Protein AF-A0A7S1GE02-F1 (afdb_monomer_lite)

Structure (mmCIF, N/CA/C/O backbone):
data_AF-A0A7S1GE02-F1
#
_entry.id   AF-A0A7S1GE02-F1
#
loop_
_atom_site.group_PDB
_atom_site.id
_atom_site.type_symbol
_atom_site.label_atom_id
_atom_site.label_alt_id
_atom_site.label_comp_id
_atom_site.label_asym_id
_atom_site.label_entity_id
_atom_site.label_seq_id
_atom_site.pdbx_PDB_ins_code
_atom_site.Cartn_x
_atom_site.Cartn_y
_atom_site.Cartn_z
_atom_site.occupancy
_atom_site.B_iso_or_equiv
_atom_site.auth_seq_id
_atom_site.auth_comp_id
_atom_site.auth_asym_id
_atom_site.auth_atom_id
_atom_site.pdbx_PDB_model_num
ATOM 1 N N . MET A 1 1 ? -0.853 -8.102 45.416 1.00 40.00 1 MET A N 1
ATOM 2 C CA . MET A 1 1 ? -0.413 -8.550 44.079 1.00 40.00 1 MET A CA 1
ATOM 3 C C . MET A 1 1 ? -1.632 -8.590 43.179 1.00 40.00 1 MET A C 1
ATOM 5 O O . MET A 1 1 ? -2.367 -9.563 43.205 1.00 40.00 1 MET A O 1
ATOM 9 N N . ALA A 1 2 ? -1.880 -7.500 42.463 1.00 35.31 2 ALA A N 1
ATOM 10 C CA . ALA A 1 2 ? -2.831 -7.447 41.363 1.00 35.31 2 ALA A CA 1
ATOM 11 C C . ALA A 1 2 ? -2.066 -6.776 40.223 1.00 35.31 2 ALA A C 1
ATOM 13 O O . ALA A 1 2 ? -1.824 -5.573 40.265 1.00 35.31 2 ALA A O 1
ATOM 14 N N . SER A 1 3 ? -1.539 -7.581 39.302 1.00 39.47 3 SER A N 1
ATOM 15 C CA . SER A 1 3 ? -1.041 -7.073 38.031 1.00 39.47 3 SER A CA 1
ATOM 16 C C . SER A 1 3 ? -2.253 -6.972 37.116 1.00 39.47 3 SER A C 1
ATOM 18 O O . SER A 1 3 ? -2.688 -7.982 36.559 1.00 39.47 3 SER A O 1
ATOM 20 N N . ASP A 1 4 ? -2.818 -5.772 37.015 1.00 39.16 4 ASP A N 1
ATOM 21 C CA . ASP A 1 4 ? -3.703 -5.424 35.911 1.00 39.16 4 ASP A CA 1
ATOM 22 C C . ASP A 1 4 ? -2.889 -5.574 34.626 1.00 39.16 4 ASP A C 1
ATOM 24 O O . ASP A 1 4 ? -1.985 -4.791 34.328 1.00 39.16 4 ASP A O 1
ATOM 28 N N . GLY A 1 5 ? -3.155 -6.662 33.906 1.00 40.16 5 GLY A N 1
ATOM 29 C CA . GLY A 1 5 ? -2.665 -6.847 32.557 1.00 40.16 5 GLY A CA 1
ATOM 30 C C . GLY A 1 5 ? -3.332 -5.795 31.691 1.00 40.16 5 GLY A C 1
ATOM 31 O O . GLY A 1 5 ? -4.506 -5.928 31.353 1.00 40.16 5 GLY A O 1
ATOM 32 N N . ALA A 1 6 ? -2.584 -4.751 31.344 1.00 40.59 6 ALA A N 1
ATOM 33 C CA . ALA A 1 6 ? -2.943 -3.857 30.264 1.00 40.59 6 ALA A CA 1
ATOM 34 C C . ALA A 1 6 ? -3.176 -4.716 29.011 1.00 40.59 6 ALA A C 1
ATOM 36 O O . ALA A 1 6 ? -2.229 -5.157 28.360 1.00 40.59 6 ALA A O 1
ATOM 37 N N . SER A 1 7 ? -4.444 -4.999 28.697 1.00 46.59 7 SER A N 1
ATOM 38 C CA . SER A 1 7 ? -4.842 -5.378 27.345 1.00 46.59 7 SER A CA 1
ATOM 39 C C . SER A 1 7 ? -4.448 -4.204 26.467 1.00 46.59 7 SER A C 1
ATOM 41 O O . SER A 1 7 ? -5.155 -3.200 26.415 1.00 46.59 7 SER A O 1
ATOM 43 N N . GLY A 1 8 ? -3.263 -4.294 25.862 1.00 47.56 8 GLY A N 1
ATOM 44 C CA . GLY A 1 8 ? -2.814 -3.331 24.873 1.00 47.56 8 GLY A CA 1
ATOM 45 C C . GLY A 1 8 ? -3.906 -3.224 23.821 1.00 47.56 8 GLY A C 1
ATOM 46 O O . GLY A 1 8 ? -4.289 -4.235 23.230 1.00 47.56 8 GLY A O 1
ATOM 47 N N . ALA A 1 9 ? -4.466 -2.029 23.657 1.00 57.81 9 ALA A N 1
ATOM 48 C CA . ALA A 1 9 ? -5.491 -1.780 22.660 1.00 57.81 9 ALA A CA 1
ATOM 49 C C . ALA A 1 9 ? -4.929 -2.189 21.291 1.00 57.81 9 ALA A C 1
ATOM 51 O O . ALA A 1 9 ? -3.995 -1.570 20.782 1.00 57.81 9 ALA A O 1
ATOM 52 N N . SER A 1 10 ? -5.439 -3.287 20.734 1.00 69.12 10 SER A N 1
ATOM 53 C CA . SER A 1 10 ? -5.042 -3.731 19.404 1.00 69.12 10 SER A CA 1
ATOM 54 C C . SER A 1 10 ? -5.629 -2.766 18.378 1.00 69.12 10 SER A C 1
ATOM 56 O O . SER A 1 10 ? -6.790 -2.374 18.500 1.00 69.12 10 SER A O 1
ATOM 58 N N . LEU A 1 11 ? -4.831 -2.379 17.380 1.00 87.56 11 LEU A N 1
ATOM 59 C CA . LEU A 1 11 ? -5.226 -1.428 16.336 1.00 87.5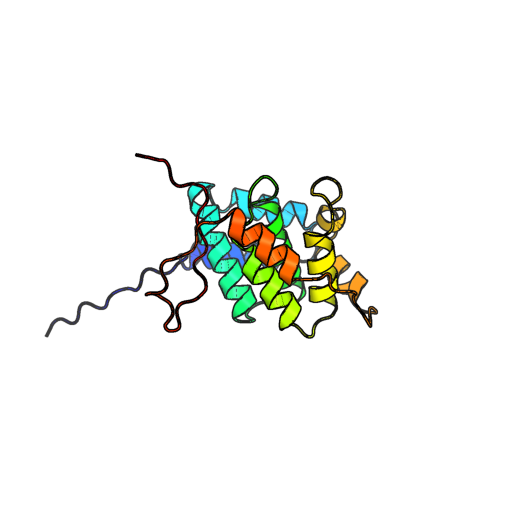6 11 LEU A CA 1
ATOM 60 C C . LEU A 1 11 ? -6.550 -1.836 15.666 1.00 87.56 11 LEU A C 1
ATOM 62 O O . LEU A 1 11 ? -7.427 -0.999 15.449 1.00 87.56 11 LEU A O 1
ATOM 66 N N . LEU A 1 12 ? -6.701 -3.137 15.409 1.00 91.31 12 LEU A N 1
ATOM 67 C CA . LEU A 1 12 ? -7.923 -3.781 14.943 1.00 91.31 12 LEU A CA 1
ATOM 68 C C . LEU A 1 12 ? -8.264 -4.955 15.864 1.00 91.31 12 LEU A C 1
ATOM 70 O O . LEU A 1 12 ? -7.377 -5.670 16.330 1.00 91.31 12 LEU A O 1
ATOM 74 N N . SER A 1 13 ? -9.551 -5.215 16.079 1.00 94.31 13 SER A N 1
ATOM 75 C CA . SER A 1 13 ? -9.992 -6.480 16.667 1.00 94.31 13 SER A CA 1
ATOM 76 C C . SER A 1 13 ? -9.610 -7.663 15.769 1.00 94.31 13 SER A C 1
ATOM 78 O O . SER A 1 13 ? -9.421 -7.525 14.559 1.00 94.31 13 SER A O 1
ATOM 80 N N . ALA A 1 14 ? -9.568 -8.872 16.335 1.00 94.00 14 ALA A N 1
ATOM 81 C CA . ALA A 1 14 ? -9.293 -10.082 15.556 1.00 94.00 14 ALA A CA 1
ATOM 82 C C . ALA A 1 14 ? -10.297 -10.287 14.403 1.00 94.00 14 ALA A C 1
ATOM 84 O O . ALA A 1 14 ? -9.932 -10.792 13.343 1.00 94.00 14 ALA A O 1
ATOM 85 N N . SER A 1 15 ? -11.560 -9.885 14.585 1.00 96.00 15 SER A N 1
ATOM 86 C CA . SER A 1 15 ? -12.574 -9.951 13.526 1.00 96.00 15 SER A CA 1
ATOM 87 C C . SER A 1 15 ? -12.270 -8.965 12.397 1.00 96.00 15 SER A C 1
ATOM 89 O O . SER A 1 15 ? -12.264 -9.357 11.233 1.00 96.00 15 SER A O 1
ATOM 91 N N . GLU A 1 16 ? -11.979 -7.706 12.730 1.00 96.25 16 GLU A N 1
ATOM 92 C CA . GLU A 1 16 ? -11.617 -6.669 11.753 1.00 96.25 16 GLU A CA 1
ATOM 93 C C . GLU A 1 16 ? -10.349 -7.046 10.975 1.00 96.25 16 GLU A C 1
ATOM 95 O O . GLU A 1 16 ? -10.317 -6.935 9.750 1.00 96.25 16 GLU A O 1
ATOM 100 N N . LEU A 1 17 ? -9.328 -7.573 11.657 1.00 96.12 17 LEU A N 1
ATOM 101 C CA . LEU A 1 17 ? -8.103 -8.040 11.009 1.00 96.12 17 LEU A CA 1
ATOM 102 C C . LEU A 1 17 ? -8.377 -9.194 10.034 1.00 96.12 17 LEU A C 1
ATOM 104 O O . LEU A 1 17 ? -7.890 -9.178 8.906 1.00 96.12 17 LEU A O 1
ATOM 108 N N . ASN A 1 18 ? -9.192 -10.177 10.424 1.00 96.62 18 ASN A N 1
ATOM 109 C CA . ASN A 1 18 ? -9.568 -11.275 9.529 1.00 96.62 18 ASN A CA 1
ATOM 110 C C . ASN A 1 18 ? -10.340 -10.781 8.299 1.00 96.62 18 ASN A C 1
ATOM 112 O O . ASN A 1 18 ? -10.131 -11.284 7.190 1.00 96.62 18 ASN A O 1
ATOM 116 N N . GLN A 1 19 ? -11.211 -9.784 8.469 1.00 97.31 19 GLN A N 1
ATOM 117 C CA . GLN A 1 19 ? -11.908 -9.154 7.350 1.00 97.31 19 GLN A CA 1
ATOM 118 C C . GLN A 1 19 ? -10.921 -8.434 6.425 1.00 97.31 19 GLN A C 1
ATOM 120 O O . GLN A 1 19 ? -10.971 -8.650 5.215 1.00 97.31 19 GLN A O 1
ATOM 125 N N . LEU A 1 20 ? -9.972 -7.670 6.976 1.00 97.62 20 LEU A N 1
ATOM 126 C CA . LEU A 1 20 ? -8.922 -7.009 6.200 1.00 97.62 20 LEU A CA 1
ATOM 127 C C . LEU A 1 20 ? -8.099 -8.010 5.379 1.00 97.62 20 LEU A C 1
ATOM 129 O O . LEU A 1 20 ? -7.950 -7.850 4.168 1.00 97.62 20 LEU A O 1
ATOM 133 N N . LEU A 1 21 ? -7.614 -9.077 6.015 1.00 97.00 21 LEU A N 1
ATOM 134 C CA . LEU A 1 21 ? -6.838 -10.121 5.342 1.00 97.00 21 LEU A CA 1
ATOM 135 C C . LEU A 1 21 ? -7.653 -10.822 4.251 1.00 97.00 21 LEU A C 1
ATOM 137 O O . LEU A 1 21 ? -7.115 -11.139 3.191 1.00 97.00 21 LEU A O 1
ATOM 141 N N . THR A 1 22 ? -8.954 -11.026 4.478 1.00 97.25 22 THR A N 1
ATOM 142 C CA . THR A 1 22 ? -9.861 -11.586 3.468 1.00 97.25 22 THR A CA 1
ATOM 143 C C . THR A 1 22 ? -9.957 -10.675 2.250 1.00 97.25 22 THR A C 1
ATOM 145 O O . THR A 1 22 ? -9.879 -11.172 1.132 1.00 97.25 22 THR A O 1
ATOM 148 N N . ILE A 1 23 ? -10.076 -9.359 2.450 1.00 97.38 23 ILE A N 1
ATOM 149 C CA . ILE A 1 23 ? -10.135 -8.367 1.365 1.00 97.38 23 ILE A CA 1
ATOM 150 C C . ILE A 1 23 ? -8.839 -8.387 0.550 1.00 97.38 23 ILE A C 1
ATOM 152 O O . ILE A 1 23 ? -8.893 -8.501 -0.673 1.00 97.38 23 ILE A O 1
ATOM 156 N N . LEU A 1 24 ? -7.683 -8.341 1.221 1.00 96.62 24 LEU A N 1
ATOM 157 C CA . LEU A 1 24 ? -6.373 -8.298 0.562 1.00 96.62 24 LEU A CA 1
ATOM 158 C C . LEU A 1 24 ? -6.019 -9.605 -0.157 1.00 96.62 24 LEU A C 1
ATOM 160 O O . LEU A 1 24 ? -5.323 -9.579 -1.168 1.00 96.62 24 LEU A O 1
ATOM 164 N N . LYS A 1 25 ? -6.482 -10.759 0.345 1.00 94.31 25 LYS A N 1
ATOM 165 C CA . LYS A 1 25 ? -6.206 -12.078 -0.251 1.00 94.31 25 LYS A CA 1
ATOM 166 C C . LYS A 1 25 ? -6.836 -12.254 -1.634 1.00 94.31 25 LYS A C 1
ATOM 168 O O . LYS A 1 25 ? -6.410 -13.142 -2.371 1.00 94.31 25 LYS A O 1
ATOM 173 N N . VAL A 1 26 ? -7.834 -11.446 -1.991 1.00 86.94 26 VAL A N 1
ATOM 174 C CA . VAL A 1 26 ? -8.515 -11.597 -3.275 1.00 86.94 26 VAL A CA 1
ATOM 175 C C . VAL A 1 26 ? -7.660 -11.039 -4.409 1.00 86.94 26 VAL A C 1
ATOM 177 O O . VAL A 1 26 ? -7.536 -9.829 -4.573 1.00 86.94 26 VAL A O 1
ATOM 180 N N . SER A 1 27 ? -7.070 -11.939 -5.193 1.00 86.19 27 SER A N 1
ATOM 181 C CA . SER A 1 27 ? -6.117 -11.612 -6.259 1.00 86.19 27 SER A CA 1
ATOM 182 C C . SER A 1 27 ? -6.699 -11.682 -7.673 1.00 86.19 27 SER A C 1
ATOM 184 O O . SER A 1 27 ? -6.046 -11.231 -8.614 1.00 86.19 27 SER A O 1
ATOM 186 N N . ASP A 1 28 ? -7.904 -12.231 -7.824 1.00 90.94 28 ASP A N 1
ATOM 187 C CA . ASP A 1 28 ? -8.606 -12.509 -9.083 1.00 90.94 28 ASP A CA 1
ATOM 188 C C . ASP A 1 28 ? -9.712 -11.495 -9.412 1.00 90.94 28 ASP A C 1
ATOM 190 O O . ASP A 1 28 ? -10.341 -11.580 -10.465 1.00 90.94 28 ASP A O 1
ATOM 194 N N . ARG A 1 29 ? -9.926 -10.500 -8.546 1.00 94.12 29 ARG A N 1
ATOM 195 C CA . ARG A 1 29 ? -10.855 -9.392 -8.793 1.00 94.12 29 ARG A CA 1
ATOM 196 C C . ARG A 1 29 ? -10.119 -8.095 -9.126 1.00 94.12 29 ARG A C 1
ATOM 198 O O . ARG A 1 29 ? -8.966 -7.939 -8.712 1.00 94.12 29 ARG A O 1
ATOM 205 N N . PRO A 1 30 ? -10.767 -7.164 -9.849 1.00 96.81 30 PRO A N 1
ATOM 206 C CA . PRO A 1 30 ? -10.219 -5.838 -10.101 1.00 96.81 30 PRO A CA 1
ATOM 207 C C . PRO A 1 30 ? -9.834 -5.120 -8.804 1.00 96.81 30 PRO A C 1
ATOM 209 O O . PRO A 1 30 ? -10.559 -5.172 -7.810 1.00 96.81 30 PRO A O 1
ATOM 212 N N . LEU A 1 31 ? -8.708 -4.412 -8.816 1.00 96.38 31 LEU A N 1
ATOM 213 C CA . LEU A 1 31 ? -8.212 -3.667 -7.659 1.00 96.38 31 LEU A CA 1
ATOM 214 C C . LEU A 1 31 ? -9.207 -2.590 -7.186 1.00 96.38 31 LEU A C 1
ATOM 216 O O . LEU A 1 31 ? -9.344 -2.368 -5.982 1.00 96.38 31 LEU A O 1
ATOM 220 N N . GLY A 1 32 ? -9.969 -1.988 -8.106 1.00 95.31 32 GLY A N 1
ATOM 221 C CA . GLY A 1 32 ? -11.066 -1.071 -7.775 1.00 95.31 32 GLY A CA 1
ATOM 222 C C . GLY A 1 32 ? -12.150 -1.714 -6.900 1.00 95.31 32 GLY A C 1
ATOM 223 O O . GLY A 1 32 ? -12.640 -1.088 -5.955 1.00 95.31 32 GLY A O 1
ATOM 224 N N . ASP A 1 33 ? -12.469 -2.989 -7.135 1.00 96.44 33 ASP A N 1
ATOM 225 C CA . ASP A 1 33 ? -13.438 -3.733 -6.323 1.00 96.44 33 ASP A CA 1
ATOM 226 C C . ASP A 1 33 ? -12.879 -4.043 -4.931 1.00 96.44 33 ASP A C 1
ATOM 228 O O . ASP A 1 33 ? -13.619 -4.011 -3.945 1.00 96.44 33 ASP A O 1
ATOM 232 N N . VAL A 1 34 ? -11.571 -4.308 -4.8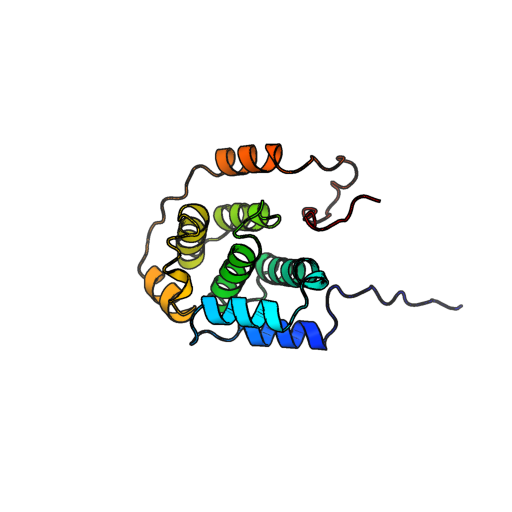32 1.00 97.06 34 VAL A N 1
ATOM 233 C CA . VAL A 1 34 ? -10.877 -4.528 -3.553 1.00 97.06 34 VAL A CA 1
ATOM 234 C C . VAL A 1 34 ? -10.925 -3.261 -2.694 1.00 97.06 34 VAL A C 1
ATOM 236 O O . VAL A 1 34 ? -11.332 -3.330 -1.532 1.00 97.06 34 VAL A O 1
ATOM 239 N N . ALA A 1 35 ? -10.605 -2.098 -3.271 1.00 95.88 35 ALA A N 1
ATOM 240 C CA . ALA A 1 35 ? -10.704 -0.808 -2.583 1.00 95.88 35 ALA A CA 1
ATOM 241 C C . ALA A 1 35 ? -12.148 -0.486 -2.161 1.00 95.88 35 ALA A C 1
ATOM 243 O O . ALA A 1 35 ? -12.398 -0.121 -1.011 1.00 95.88 35 ALA A O 1
ATOM 244 N N . THR A 1 36 ? -13.118 -0.722 -3.047 1.00 96.12 36 THR A N 1
ATOM 245 C CA . THR A 1 36 ? -14.547 -0.537 -2.743 1.00 96.12 36 THR A CA 1
ATOM 246 C C . THR A 1 36 ? -15.013 -1.469 -1.620 1.00 96.12 36 THR A C 1
ATOM 248 O O . THR A 1 36 ? -15.830 -1.096 -0.776 1.00 96.12 36 THR A O 1
ATOM 251 N N . GLN A 1 37 ? -14.517 -2.709 -1.579 1.00 97.06 37 GLN A N 1
ATOM 252 C CA . GLN A 1 37 ? -14.834 -3.632 -0.494 1.00 97.06 37 GLN A CA 1
ATOM 253 C C . GLN A 1 37 ? -14.225 -3.169 0.831 1.00 97.06 37 GLN A C 1
ATOM 255 O O . GLN A 1 37 ? -14.933 -3.188 1.835 1.00 97.06 37 GLN A O 1
ATOM 260 N N . PHE A 1 38 ? -12.969 -2.717 0.831 1.00 97.81 38 PHE A N 1
ATOM 261 C CA . PHE A 1 38 ? -12.329 -2.130 2.010 1.00 97.81 38 PHE A CA 1
ATOM 262 C C . PHE A 1 38 ? -13.168 -0.982 2.585 1.00 97.81 38 PHE A C 1
ATOM 264 O O . PHE A 1 38 ? -13.545 -1.026 3.755 1.00 97.81 38 PHE A O 1
ATOM 271 N N . GLN A 1 39 ? -13.556 -0.018 1.746 1.00 95.88 39 GLN A N 1
ATOM 272 C CA . GLN A 1 39 ? -14.339 1.153 2.160 1.00 95.88 39 GLN A CA 1
ATOM 273 C C . GLN A 1 39 ? -15.750 0.824 2.666 1.00 95.88 39 GLN A C 1
ATOM 275 O O . GLN A 1 39 ? -16.353 1.633 3.364 1.00 95.88 39 GLN A O 1
ATOM 280 N N . ARG A 1 40 ? -16.295 -0.337 2.289 1.00 96.38 40 ARG A N 1
ATOM 281 C CA . ARG A 1 40 ? -17.605 -0.821 2.744 1.00 96.38 40 ARG A CA 1
ATOM 282 C C . ARG A 1 40 ? -17.520 -1.603 4.052 1.00 96.38 40 ARG A C 1
ATOM 284 O O . ARG A 1 40 ? -18.472 -1.579 4.823 1.00 96.38 40 ARG A O 1
ATOM 291 N N . VAL A 1 41 ? -16.428 -2.335 4.261 1.00 96.69 41 VAL A N 1
ATOM 292 C CA . VAL A 1 41 ? -16.197 -3.123 5.479 1.00 96.69 41 VAL A CA 1
ATOM 293 C C . VAL A 1 41 ? -15.817 -2.216 6.645 1.00 96.69 41 VAL A C 1
ATOM 295 O O . VAL A 1 41 ? -16.370 -2.362 7.731 1.00 96.69 41 VAL A O 1
ATOM 298 N N . PHE A 1 42 ? -14.922 -1.258 6.410 1.00 96.12 42 PHE A N 1
ATOM 299 C CA . PHE A 1 42 ? -14.527 -0.266 7.404 1.00 96.12 42 PHE A CA 1
ATOM 300 C C . PHE A 1 42 ? -15.335 1.010 7.198 1.00 96.12 42 PHE A C 1
ATOM 302 O O . PHE A 1 42 ? -15.447 1.496 6.075 1.00 96.12 42 PHE A O 1
ATOM 309 N N . GLN A 1 43 ? -15.908 1.568 8.263 1.00 92.62 43 GLN A N 1
ATOM 310 C CA . GLN A 1 43 ? -16.602 2.852 8.170 1.00 92.62 43 GLN A CA 1
ATOM 311 C C . GLN A 1 43 ? -15.600 3.987 7.953 1.00 92.62 43 GLN A C 1
ATOM 313 O O . GLN A 1 43 ? -14.424 3.851 8.275 1.00 92.62 43 GLN A O 1
ATOM 318 N N . LYS A 1 44 ? -16.064 5.137 7.448 1.00 91.56 44 LYS A N 1
ATOM 319 C CA . LYS A 1 44 ? -15.188 6.282 7.144 1.00 91.56 44 LYS A CA 1
ATOM 320 C C . LYS A 1 44 ? -14.319 6.713 8.334 1.00 91.56 44 LYS A C 1
ATOM 322 O O . LYS A 1 44 ? -13.155 7.031 8.139 1.00 91.56 44 LYS A O 1
ATOM 327 N N . ALA A 1 45 ? -14.865 6.671 9.551 1.00 91.12 45 ALA A N 1
ATOM 328 C CA . ALA A 1 45 ? -14.131 6.984 10.780 1.00 91.12 45 ALA A CA 1
ATOM 329 C C . ALA A 1 45 ? -13.016 5.968 11.108 1.00 91.12 45 ALA A C 1
ATOM 331 O O . ALA A 1 45 ? -12.056 6.302 11.789 1.00 91.12 45 ALA A O 1
ATOM 332 N N . ASP A 1 46 ? -13.119 4.738 10.601 1.00 93.06 46 ASP A N 1
ATOM 333 C CA . ASP A 1 46 ? -12.146 3.663 10.813 1.00 93.06 46 ASP A CA 1
ATOM 334 C C . ASP A 1 46 ? -11.157 3.507 9.656 1.00 93.06 46 ASP A C 1
ATOM 336 O O . ASP A 1 46 ? -10.202 2.739 9.769 1.00 93.06 46 ASP A O 1
ATOM 340 N N . HIS A 1 47 ? -11.368 4.207 8.536 1.00 94.62 47 HIS A N 1
ATOM 341 C CA . HIS A 1 47 ? -10.543 4.080 7.331 1.00 94.62 47 HIS A CA 1
ATOM 342 C C . HIS A 1 47 ? -9.070 4.324 7.623 1.00 94.62 47 HIS A C 1
ATOM 344 O O . HIS A 1 47 ? -8.233 3.526 7.211 1.00 94.62 47 HIS A O 1
ATOM 350 N N . PHE A 1 48 ? -8.770 5.373 8.384 1.00 93.69 48 PHE A N 1
ATOM 351 C CA . PHE A 1 48 ? -7.412 5.696 8.791 1.00 93.69 48 PHE A CA 1
ATOM 352 C C . PHE A 1 48 ? -6.782 4.575 9.630 1.00 93.69 48 PHE A C 1
ATOM 354 O O . PHE A 1 48 ? -5.716 4.055 9.303 1.00 93.69 48 PHE A O 1
ATOM 361 N N . ARG A 1 49 ? -7.490 4.128 10.673 1.00 94.75 49 ARG A N 1
ATOM 362 C CA . ARG A 1 49 ? -7.058 3.054 11.581 1.00 94.75 49 ARG A CA 1
ATOM 363 C C . ARG A 1 49 ? -6.814 1.733 10.845 1.00 94.75 49 ARG A C 1
ATOM 365 O O . ARG A 1 49 ? -5.795 1.078 11.062 1.00 94.75 49 ARG A O 1
ATOM 372 N N . ALA A 1 50 ? -7.721 1.354 9.950 1.00 96.31 50 ALA A N 1
ATOM 373 C CA . ALA A 1 50 ? -7.592 0.157 9.128 1.00 96.31 50 ALA A CA 1
ATOM 374 C C . ALA A 1 50 ? -6.476 0.287 8.078 1.00 96.31 50 ALA A C 1
ATOM 376 O O . ALA A 1 50 ? -5.772 -0.686 7.814 1.00 96.31 50 ALA A O 1
ATOM 377 N N . ALA A 1 51 ? -6.257 1.480 7.521 1.00 96.56 51 ALA A N 1
ATOM 378 C CA . ALA A 1 51 ? -5.143 1.756 6.619 1.00 96.56 51 ALA A CA 1
ATOM 379 C C . ALA A 1 51 ? -3.786 1.665 7.339 1.00 96.56 51 ALA A C 1
ATOM 381 O O . ALA A 1 51 ? -2.859 1.064 6.801 1.00 96.56 51 ALA A O 1
ATOM 382 N N . CYS A 1 52 ? -3.685 2.117 8.594 1.00 95.62 52 CYS A N 1
ATOM 383 C CA . CYS A 1 52 ? -2.498 1.886 9.423 1.00 95.62 52 CYS A CA 1
ATOM 384 C C . CYS A 1 52 ? -2.193 0.388 9.585 1.00 95.62 52 CYS A C 1
ATOM 386 O O . CYS A 1 52 ? -1.033 -0.010 9.511 1.00 95.62 52 CYS A O 1
ATOM 388 N N . ALA A 1 53 ? -3.213 -0.463 9.745 1.00 96.50 53 ALA A N 1
ATOM 389 C CA . ALA A 1 53 ? -3.005 -1.910 9.785 1.00 96.50 53 ALA A CA 1
ATOM 390 C C . ALA A 1 53 ? -2.475 -2.453 8.448 1.00 96.50 53 ALA A C 1
ATOM 392 O O . ALA A 1 53 ? -1.588 -3.303 8.454 1.00 96.50 53 ALA A O 1
ATOM 393 N N . VAL A 1 54 ? -2.954 -1.942 7.306 1.00 97.38 54 VAL A N 1
ATOM 394 C CA . VAL A 1 54 ? -2.382 -2.277 5.987 1.00 97.38 54 VAL A CA 1
ATOM 395 C C . VAL A 1 54 ? -0.909 -1.873 5.918 1.00 97.38 54 VAL A C 1
ATOM 397 O O . VAL A 1 54 ? -0.091 -2.677 5.482 1.00 97.38 54 VAL A O 1
ATOM 400 N N . CYS A 1 55 ? -0.549 -0.677 6.387 1.00 96.00 55 CYS A N 1
ATOM 401 C CA . CYS A 1 55 ? 0.844 -0.229 6.422 1.00 96.00 55 CYS A CA 1
ATOM 402 C C . CYS A 1 55 ? 1.731 -1.131 7.272 1.00 96.00 55 CYS A C 1
ATOM 404 O O . CYS A 1 55 ? 2.773 -1.552 6.788 1.00 96.00 55 CYS A O 1
ATOM 406 N N . ILE A 1 56 ? 1.295 -1.507 8.476 1.00 94.69 56 ILE A N 1
ATOM 407 C CA . ILE A 1 56 ? 2.046 -2.438 9.331 1.00 94.69 56 ILE A CA 1
ATOM 408 C C . ILE A 1 56 ? 2.269 -3.772 8.609 1.00 94.69 56 ILE A C 1
ATOM 410 O O . ILE A 1 56 ? 3.383 -4.283 8.589 1.00 94.69 56 ILE A O 1
ATOM 414 N N . LEU A 1 57 ? 1.234 -4.319 7.963 1.00 96.31 57 LEU A N 1
ATOM 415 C CA . LEU A 1 57 ? 1.342 -5.571 7.207 1.00 96.31 57 LEU A CA 1
ATOM 416 C C . LEU A 1 57 ? 2.316 -5.469 6.015 1.00 96.31 57 LEU A C 1
ATOM 418 O O . LEU A 1 57 ? 2.979 -6.453 5.685 1.00 96.31 57 LEU A O 1
ATOM 422 N N . LEU A 1 58 ? 2.397 -4.301 5.367 1.00 95.94 58 LEU A N 1
ATOM 423 C CA . LEU A 1 58 ? 3.333 -4.021 4.272 1.00 95.94 58 LEU A CA 1
ATOM 424 C C . LEU A 1 58 ? 4.774 -3.833 4.771 1.00 95.94 58 LEU A C 1
ATOM 426 O O . LEU A 1 58 ? 5.707 -4.347 4.157 1.00 95.94 58 LEU A O 1
ATOM 430 N N . GLU A 1 59 ? 4.970 -3.098 5.860 1.00 92.88 59 GLU A N 1
ATOM 431 C CA . GLU A 1 59 ? 6.292 -2.822 6.435 1.00 92.88 59 GLU A CA 1
ATOM 432 C C . GLU A 1 59 ? 6.924 -4.073 7.051 1.00 92.88 59 GLU A C 1
ATOM 434 O O . GLU A 1 59 ? 8.114 -4.316 6.860 1.00 92.88 59 GLU A O 1
ATOM 439 N N . ASP A 1 60 ? 6.117 -4.890 7.731 1.00 92.75 60 ASP A N 1
ATOM 440 C CA . ASP A 1 60 ? 6.571 -6.087 8.449 1.00 92.75 60 ASP A CA 1
ATOM 441 C C . ASP A 1 60 ? 6.659 -7.327 7.530 1.00 92.75 60 ASP A C 1
ATOM 443 O O . ASP A 1 60 ? 6.891 -8.441 7.996 1.00 92.75 60 ASP A O 1
ATOM 447 N N . ASP A 1 61 ? 6.453 -7.137 6.223 1.00 91.88 61 ASP A N 1
ATOM 448 C CA . ASP A 1 61 ? 6.480 -8.169 5.178 1.00 91.88 61 ASP A CA 1
ATOM 449 C C . ASP A 1 61 ? 5.576 -9.387 5.450 1.00 91.88 61 ASP A C 1
ATOM 451 O O . ASP A 1 61 ? 5.917 -10.543 5.203 1.00 91.88 61 ASP A O 1
ATOM 455 N N . LEU A 1 62 ? 4.367 -9.123 5.954 1.00 95.50 62 LEU A N 1
ATOM 456 C CA . LEU A 1 62 ? 3.388 -10.149 6.338 1.00 95.50 62 LEU A CA 1
ATOM 457 C C . LEU A 1 62 ? 2.409 -10.517 5.210 1.00 95.50 62 LEU A C 1
ATOM 459 O O . LEU A 1 62 ? 1.418 -11.216 5.438 1.00 95.50 62 LEU A O 1
ATOM 463 N N . LEU A 1 63 ? 2.658 -10.033 3.992 1.00 96.56 63 LEU A N 1
ATOM 464 C CA . LEU A 1 63 ? 1.773 -10.169 2.838 1.00 96.56 63 LEU A CA 1
ATOM 465 C C . LEU A 1 63 ? 2.516 -10.765 1.641 1.00 96.56 63 LEU A C 1
ATOM 467 O O . LEU A 1 63 ? 3.663 -10.439 1.365 1.00 96.56 63 LEU A O 1
ATOM 471 N N . THR A 1 64 ? 1.823 -11.590 0.859 1.00 96.56 64 THR A N 1
ATOM 472 C CA . THR A 1 64 ? 2.319 -12.033 -0.455 1.00 96.56 64 THR A CA 1
ATOM 473 C C . THR A 1 64 ? 2.390 -10.862 -1.439 1.00 96.56 64 THR A C 1
ATOM 475 O O . THR A 1 64 ? 1.631 -9.905 -1.313 1.00 96.56 64 THR A O 1
ATOM 478 N N . VAL A 1 65 ? 3.210 -10.952 -2.492 1.00 96.44 65 VAL A N 1
ATOM 479 C CA . VAL A 1 65 ? 3.365 -9.873 -3.496 1.00 96.44 65 VAL A CA 1
ATOM 480 C C . VAL A 1 65 ? 2.021 -9.384 -4.060 1.00 96.44 65 VAL A C 1
ATOM 482 O O . VAL A 1 65 ? 1.791 -8.182 -4.156 1.00 96.44 65 VAL A O 1
ATOM 485 N N . ALA A 1 66 ? 1.089 -10.292 -4.370 1.00 97.00 66 ALA A N 1
ATOM 486 C CA . ALA A 1 66 ? -0.241 -9.913 -4.857 1.00 97.00 66 ALA A CA 1
ATOM 487 C C . ALA A 1 66 ? -1.064 -9.153 -3.796 1.00 97.00 66 ALA A C 1
ATOM 489 O O . ALA A 1 66 ? -1.727 -8.166 -4.109 1.00 97.00 66 ALA A O 1
ATOM 490 N N . GLN A 1 67 ? -0.993 -9.573 -2.530 1.00 97.75 67 GLN A N 1
ATOM 491 C CA . GLN A 1 67 ? -1.640 -8.864 -1.422 1.00 97.75 67 GLN A CA 1
ATOM 492 C C . GLN A 1 67 ? -0.998 -7.496 -1.171 1.00 97.75 67 GLN A C 1
ATOM 494 O O . GLN A 1 67 ? -1.703 -6.549 -0.836 1.00 97.75 67 GLN A O 1
ATOM 499 N N . ARG A 1 68 ? 0.320 -7.373 -1.367 1.00 97.69 68 ARG A N 1
ATOM 500 C CA . ARG A 1 68 ? 1.049 -6.103 -1.258 1.00 97.69 68 ARG A CA 1
ATOM 501 C C . ARG A 1 68 ? 0.615 -5.124 -2.346 1.00 97.69 68 ARG A C 1
ATOM 503 O O . ARG A 1 68 ? 0.282 -3.987 -2.031 1.00 97.69 68 ARG A O 1
ATOM 510 N N . VAL A 1 69 ? 0.493 -5.585 -3.596 1.00 97.19 69 VAL A N 1
ATOM 511 C CA . VAL A 1 69 ? -0.105 -4.815 -4.707 1.00 97.19 69 VAL A CA 1
ATOM 512 C C . VAL A 1 69 ? -1.506 -4.316 -4.337 1.00 97.19 69 VAL A C 1
ATOM 514 O O . VAL A 1 69 ? -1.793 -3.127 -4.480 1.00 97.19 69 VAL A O 1
ATOM 517 N N . ALA A 1 70 ? -2.363 -5.190 -3.801 1.00 97.50 70 ALA A N 1
ATOM 518 C CA . ALA A 1 70 ? -3.689 -4.792 -3.334 1.00 97.50 70 ALA A CA 1
ATOM 519 C C . ALA A 1 70 ? -3.622 -3.750 -2.203 1.00 97.50 70 ALA A C 1
ATOM 521 O O . ALA A 1 70 ? -4.336 -2.751 -2.251 1.00 97.50 70 ALA A O 1
ATOM 522 N N . GLY A 1 71 ? -2.737 -3.944 -1.222 1.00 97.50 71 GLY A N 1
ATOM 523 C CA . GLY A 1 71 ? -2.530 -3.024 -0.104 1.00 97.50 71 GLY A CA 1
ATOM 524 C C . GLY A 1 71 ? -2.094 -1.631 -0.556 1.00 97.50 71 GLY A C 1
ATOM 525 O O . GLY A 1 71 ? -2.727 -0.646 -0.178 1.00 97.50 71 GLY A O 1
ATOM 526 N N . PHE A 1 72 ? -1.083 -1.535 -1.426 1.00 97.25 72 PHE A N 1
ATOM 527 C CA . PHE A 1 72 ? -0.653 -0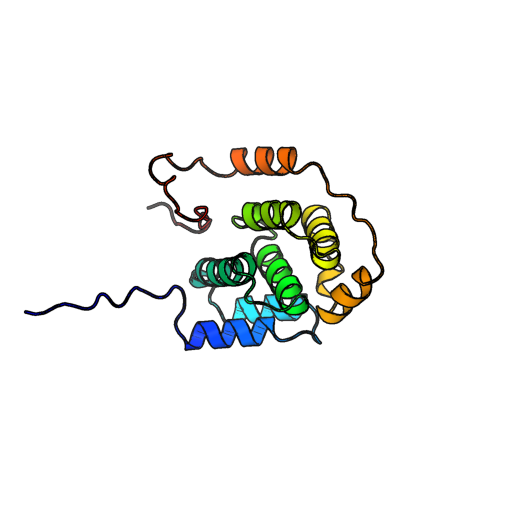.254 -1.995 1.00 97.25 72 PHE A CA 1
ATOM 528 C C . PHE A 1 72 ? -1.789 0.436 -2.750 1.00 97.25 72 PHE A C 1
ATOM 530 O O . PHE A 1 72 ? -2.018 1.631 -2.557 1.00 97.25 72 PHE A O 1
ATOM 537 N N . PHE A 1 73 ? -2.549 -0.306 -3.560 1.00 96.56 73 PHE A N 1
ATOM 538 C CA . PHE A 1 73 ? -3.683 0.263 -4.284 1.00 96.56 73 PHE A CA 1
ATOM 539 C C . PHE A 1 73 ? -4.767 0.804 -3.338 1.00 96.56 73 PHE A C 1
ATOM 541 O O . PHE A 1 73 ? -5.213 1.937 -3.516 1.00 96.56 73 PHE A O 1
ATOM 548 N N . VAL A 1 74 ? -5.145 0.046 -2.300 1.00 96.38 74 VAL A N 1
ATOM 549 C CA . VAL A 1 74 ? -6.126 0.472 -1.283 1.00 96.38 74 VAL A CA 1
ATOM 550 C C . VAL A 1 74 ? -5.698 1.780 -0.618 1.00 96.38 74 VAL A C 1
ATOM 552 O O . VAL A 1 74 ? -6.479 2.731 -0.591 1.00 96.38 74 VAL A O 1
ATOM 555 N N . LEU A 1 75 ? -4.452 1.860 -0.139 1.00 95.88 75 LEU A N 1
ATOM 556 C CA . LEU A 1 75 ? -3.915 3.070 0.494 1.00 95.88 75 LEU A CA 1
ATOM 557 C C . LEU A 1 75 ? -3.913 4.271 -0.458 1.00 95.88 75 LEU A C 1
ATOM 559 O O . LEU A 1 75 ? -4.096 5.410 -0.033 1.00 95.88 75 LEU A O 1
ATOM 563 N N . THR A 1 76 ? -3.713 4.024 -1.751 1.00 93.56 76 THR A N 1
ATOM 564 C CA . THR A 1 76 ? -3.670 5.077 -2.766 1.00 93.56 76 THR A CA 1
ATOM 565 C C . THR A 1 76 ? -5.067 5.569 -3.158 1.00 93.56 76 THR A C 1
ATOM 567 O O . THR A 1 76 ? -5.251 6.763 -3.401 1.00 93.56 76 THR A O 1
ATOM 570 N N . GLU A 1 77 ? -6.063 4.683 -3.244 1.00 92.38 77 GLU A N 1
ATOM 571 C CA . GLU A 1 77 ? -7.447 5.074 -3.553 1.00 92.38 77 GLU A CA 1
ATOM 572 C C . GLU A 1 77 ? -8.131 5.775 -2.383 1.00 92.38 77 GLU A C 1
ATOM 574 O O . GLU A 1 77 ? -8.924 6.692 -2.598 1.00 92.38 77 GLU A O 1
ATOM 579 N N . LEU A 1 78 ? -7.800 5.389 -1.149 1.00 92.44 78 LEU A N 1
ATOM 580 C CA . LEU A 1 78 ? -8.435 5.942 0.041 1.00 92.44 78 LEU A CA 1
ATOM 581 C C . LEU A 1 78 ? -8.231 7.460 0.182 1.00 92.44 78 LEU A C 1
ATOM 583 O O . LEU A 1 78 ? -9.136 8.155 0.636 1.00 92.44 78 LEU A O 1
ATOM 587 N N . TYR A 1 79 ? -7.086 7.970 -0.279 1.00 89.50 79 TYR A N 1
ATOM 588 C CA . TYR A 1 79 ? -6.719 9.390 -0.233 1.00 89.50 79 TYR A CA 1
ATOM 589 C C . TYR A 1 79 ? -6.486 9.964 -1.634 1.00 89.50 79 TYR A C 1
ATOM 591 O O . TYR A 1 79 ? -5.549 10.725 -1.852 1.00 89.50 79 TYR A O 1
ATOM 599 N N . ARG A 1 80 ? -7.307 9.592 -2.629 1.00 85.12 80 ARG A N 1
ATOM 600 C CA . ARG A 1 80 ? -7.112 10.075 -4.015 1.00 85.12 80 ARG A CA 1
ATOM 601 C C . ARG A 1 80 ? -7.268 11.591 -4.182 1.00 85.12 80 ARG A C 1
ATOM 603 O O . ARG A 1 80 ? -6.770 12.141 -5.160 1.00 85.12 80 ARG A O 1
ATOM 610 N N . SER A 1 81 ? -8.043 12.221 -3.301 1.00 81.88 81 SER A N 1
ATOM 611 C CA . SER A 1 81 ? -8.454 13.627 -3.396 1.00 81.88 81 SER A CA 1
ATOM 612 C C . SER A 1 81 ? -7.709 14.538 -2.425 1.00 81.88 81 SER A C 1
ATOM 614 O O . SER A 1 81 ? -7.816 15.752 -2.556 1.00 81.88 81 SER A O 1
ATOM 616 N N . ASP A 1 82 ? -6.951 13.956 -1.497 1.00 83.56 82 ASP A N 1
ATOM 617 C CA . ASP A 1 82 ? -6.315 14.644 -0.380 1.00 83.56 82 ASP A CA 1
ATOM 618 C C . ASP A 1 82 ? -4.830 14.270 -0.302 1.00 83.56 82 ASP A C 1
ATOM 620 O O . ASP A 1 82 ? -4.354 13.361 -0.988 1.00 83.56 82 ASP A O 1
ATOM 624 N N . THR A 1 83 ? -4.080 14.954 0.559 1.00 87.06 83 THR A N 1
ATOM 625 C CA . THR A 1 83 ? -2.705 14.557 0.873 1.00 87.06 83 THR A CA 1
ATOM 626 C C . THR A 1 83 ? -2.706 13.166 1.505 1.00 87.06 83 THR A C 1
ATOM 628 O O . THR A 1 83 ? -3.253 12.970 2.588 1.00 87.06 83 THR A O 1
ATOM 631 N N . ASN A 1 84 ? -2.088 12.192 0.834 1.00 90.81 84 ASN A N 1
ATOM 632 C CA . ASN A 1 84 ? -2.051 10.813 1.309 1.00 90.81 84 ASN A CA 1
ATOM 633 C C . ASN A 1 84 ? -1.073 10.666 2.485 1.00 90.81 84 ASN A C 1
ATOM 635 O O . ASN A 1 84 ? 0.138 10.769 2.264 1.00 90.81 84 ASN A O 1
ATOM 639 N N . PRO A 1 85 ? -1.549 10.357 3.704 1.00 92.06 85 PRO A N 1
ATOM 640 C CA . PRO A 1 85 ? -0.690 10.346 4.876 1.00 92.06 85 PRO A CA 1
ATOM 641 C C . PRO A 1 85 ? 0.276 9.144 4.904 1.00 92.06 85 PRO A C 1
ATOM 643 O O . PRO A 1 85 ? 1.229 9.115 5.681 1.00 92.06 85 PRO A O 1
ATOM 646 N N . PHE A 1 86 ? 0.063 8.167 4.018 1.00 93.31 86 PHE A N 1
ATOM 647 C CA . PHE A 1 86 ? 0.880 6.969 3.847 1.00 93.31 86 PHE A CA 1
ATOM 648 C C . PHE A 1 86 ? 1.918 7.101 2.725 1.00 93.31 86 PHE A C 1
ATOM 650 O O . PHE A 1 86 ? 2.653 6.151 2.456 1.00 93.31 86 PHE A O 1
ATOM 657 N N . LEU A 1 87 ? 2.038 8.276 2.092 1.00 92.56 87 LEU A N 1
ATOM 658 C CA . LEU A 1 87 ? 3.070 8.525 1.083 1.00 92.56 87 LEU A CA 1
ATOM 659 C C . LEU A 1 87 ? 4.492 8.167 1.564 1.00 92.56 87 LEU A C 1
ATOM 661 O O . LEU A 1 87 ? 5.213 7.534 0.790 1.00 92.56 87 LEU A O 1
ATOM 665 N N . PRO A 1 88 ? 4.915 8.470 2.812 1.00 91.62 88 PRO A N 1
ATOM 666 C CA . PRO A 1 88 ? 6.221 8.037 3.310 1.00 91.62 88 PRO A CA 1
ATOM 667 C C . PRO A 1 88 ? 6.456 6.524 3.196 1.00 91.62 88 PRO A C 1
ATOM 669 O O . PRO A 1 88 ? 7.548 6.123 2.800 1.00 91.62 88 PRO A O 1
ATOM 672 N N . VAL A 1 89 ? 5.429 5.699 3.436 1.00 93.12 89 VAL A N 1
ATOM 673 C CA . VAL A 1 89 ? 5.508 4.231 3.326 1.00 93.12 89 VAL A CA 1
ATOM 674 C C . VAL A 1 89 ? 5.798 3.808 1.886 1.00 93.12 89 VAL A C 1
ATOM 676 O O . VAL A 1 89 ? 6.622 2.923 1.653 1.00 93.12 89 VAL A O 1
ATOM 679 N N . PHE A 1 90 ? 5.183 4.463 0.896 1.00 94.88 90 PHE A N 1
ATOM 680 C CA . PHE A 1 90 ? 5.452 4.190 -0.521 1.00 94.88 90 PHE A CA 1
ATOM 681 C C . PHE A 1 90 ? 6.895 4.528 -0.903 1.00 94.88 90 PHE A C 1
ATOM 683 O O . PHE A 1 90 ? 7.558 3.743 -1.580 1.00 94.88 90 PHE A O 1
ATOM 690 N N . LEU A 1 91 ? 7.392 5.680 -0.449 1.00 94.06 91 LEU A N 1
ATOM 691 C CA . LEU A 1 91 ? 8.744 6.146 -0.763 1.00 94.06 91 LEU A CA 1
ATOM 692 C C . LEU A 1 91 ? 9.807 5.274 -0.089 1.00 94.06 91 LEU A C 1
ATOM 694 O O . LEU A 1 91 ? 10.764 4.862 -0.738 1.00 94.06 91 LEU A O 1
ATOM 698 N N . GLU A 1 92 ? 9.613 4.926 1.183 1.00 93.25 92 GLU A N 1
ATOM 699 C CA . GLU A 1 92 ? 10.497 3.990 1.882 1.00 93.25 92 GLU A CA 1
ATOM 700 C C . GLU A 1 92 ? 10.478 2.597 1.254 1.00 93.25 92 GLU A C 1
ATOM 702 O O . GLU A 1 92 ? 11.526 1.962 1.132 1.00 93.25 92 GLU A O 1
ATOM 707 N N . THR A 1 93 ? 9.309 2.121 0.818 1.00 94.62 93 THR A N 1
ATOM 708 C CA . THR A 1 93 ? 9.221 0.842 0.108 1.00 94.62 93 THR A CA 1
ATOM 709 C C . THR A 1 93 ? 10.008 0.900 -1.198 1.00 94.62 93 THR A C 1
ATOM 711 O O . THR A 1 93 ? 10.770 -0.021 -1.467 1.00 94.62 93 THR A O 1
ATOM 714 N N . LEU A 1 94 ? 9.892 1.974 -1.988 1.00 94.88 94 LEU A N 1
ATOM 715 C CA . LEU A 1 94 ? 10.652 2.139 -3.234 1.00 94.88 94 LEU A CA 1
ATOM 716 C C . LEU A 1 94 ? 12.172 2.098 -3.023 1.00 94.88 94 LEU A C 1
ATOM 718 O O . LEU A 1 94 ? 12.890 1.547 -3.860 1.00 94.88 94 LEU A O 1
ATOM 722 N N . GLU A 1 95 ? 12.649 2.653 -1.910 1.00 92.50 95 GLU A N 1
ATOM 723 C CA . GLU A 1 95 ? 14.067 2.651 -1.532 1.00 92.50 95 GLU A CA 1
ATOM 724 C C . GLU A 1 95 ? 14.550 1.264 -1.080 1.00 92.50 95 GLU A C 1
ATOM 726 O O . GLU A 1 95 ? 15.673 0.871 -1.399 1.00 92.50 95 GLU A O 1
ATOM 731 N N . LYS A 1 96 ? 13.715 0.518 -0.343 1.00 92.44 96 LYS A N 1
ATOM 732 C CA . LYS A 1 96 ? 14.104 -0.736 0.328 1.00 92.44 96 LYS A CA 1
ATOM 733 C C . LYS A 1 96 ? 13.808 -1.995 -0.490 1.00 92.44 96 LYS A C 1
ATOM 735 O O . LYS A 1 96 ? 14.543 -2.976 -0.386 1.00 92.44 96 LYS A O 1
ATOM 740 N N . THR A 1 97 ? 12.730 -2.006 -1.273 1.00 93.56 97 THR A N 1
ATOM 741 C CA . THR A 1 97 ? 12.267 -3.216 -1.961 1.00 93.56 97 THR A CA 1
ATOM 742 C C . THR A 1 97 ? 13.225 -3.635 -3.073 1.00 93.56 97 THR A C 1
ATOM 744 O O . THR A 1 97 ? 13.776 -2.816 -3.813 1.00 93.56 97 THR A O 1
ATOM 747 N N . THR A 1 98 ? 13.408 -4.941 -3.231 1.00 93.06 98 THR A N 1
ATOM 748 C CA . THR A 1 98 ? 14.143 -5.541 -4.355 1.00 93.06 98 THR A CA 1
ATOM 749 C C . THR A 1 98 ? 13.201 -6.090 -5.426 1.00 93.06 98 THR A C 1
ATOM 751 O O . THR A 1 98 ? 13.651 -6.472 -6.505 1.00 93.06 98 THR A O 1
ATOM 754 N N . LEU A 1 99 ? 11.889 -6.092 -5.166 1.00 94.62 99 LEU A N 1
ATOM 755 C CA . LEU A 1 99 ? 10.884 -6.660 -6.053 1.00 94.62 99 LEU A CA 1
ATOM 756 C C . LEU A 1 99 ? 10.506 -5.662 -7.153 1.00 94.62 99 LEU A C 1
ATOM 758 O O . LEU A 1 99 ? 9.953 -4.595 -6.885 1.00 94.62 99 LEU A O 1
ATOM 762 N N . MET A 1 100 ? 10.761 -6.026 -8.414 1.00 95.06 100 MET A N 1
ATOM 763 C CA . MET A 1 100 ? 10.450 -5.167 -9.569 1.00 95.06 100 MET A CA 1
ATOM 764 C C . MET A 1 100 ? 8.954 -4.885 -9.706 1.00 95.06 100 MET A C 1
ATOM 766 O O . MET A 1 100 ? 8.579 -3.783 -10.096 1.00 95.06 100 MET A O 1
ATOM 770 N N . VAL A 1 101 ? 8.110 -5.845 -9.314 1.00 95.94 101 VAL A N 1
ATOM 771 C CA . VAL A 1 101 ? 6.652 -5.674 -9.266 1.00 95.94 101 VAL A CA 1
ATOM 772 C C . VAL A 1 101 ? 6.267 -4.507 -8.362 1.00 95.94 101 VAL A C 1
ATOM 774 O O . VAL A 1 101 ? 5.471 -3.664 -8.759 1.00 95.94 101 VAL A O 1
ATOM 777 N N . GLU A 1 102 ? 6.861 -4.414 -7.171 1.00 95.50 102 GLU A N 1
ATOM 778 C CA . GLU A 1 102 ? 6.567 -3.323 -6.238 1.00 95.50 102 GLU A CA 1
ATOM 779 C C . GLU A 1 102 ? 7.090 -1.995 -6.751 1.00 95.50 102 GLU A C 1
ATOM 781 O O . GLU A 1 102 ? 6.355 -1.011 -6.724 1.00 95.50 102 GLU A O 1
ATOM 786 N N . LYS A 1 103 ? 8.325 -1.969 -7.268 1.00 95.69 103 LYS A N 1
ATOM 787 C CA . LYS A 1 103 ? 8.899 -0.741 -7.828 1.00 95.69 103 LYS A CA 1
ATOM 788 C C . LYS A 1 103 ? 8.053 -0.201 -8.966 1.00 95.69 103 LYS A C 1
ATOM 790 O O . LYS A 1 103 ? 7.642 0.953 -8.926 1.00 95.69 103 LYS A O 1
ATOM 795 N N . GLY A 1 104 ? 7.780 -1.043 -9.959 1.00 94.94 104 GLY A N 1
ATOM 796 C CA . GLY A 1 104 ? 7.022 -0.661 -11.144 1.00 94.94 104 GLY A CA 1
ATOM 797 C C . GLY A 1 104 ? 5.623 -0.189 -10.782 1.00 94.94 104 GLY A C 1
ATOM 798 O O . GLY A 1 104 ? 5.193 0.876 -11.225 1.00 94.94 104 GLY A O 1
ATOM 799 N N . PHE A 1 105 ? 4.947 -0.926 -9.902 1.00 95.62 105 PHE A N 1
ATOM 800 C CA . PHE A 1 105 ? 3.596 -0.582 -9.496 1.00 95.62 105 PHE A CA 1
ATOM 801 C C . PHE A 1 105 ? 3.530 0.699 -8.653 1.00 95.62 105 PHE A C 1
ATOM 803 O O . PHE A 1 105 ? 2.690 1.555 -8.918 1.00 95.62 105 PHE A O 1
ATOM 810 N N . LEU A 1 106 ? 4.430 0.891 -7.684 1.00 95.38 106 LEU A N 1
ATOM 811 C CA . LEU A 1 106 ? 4.480 2.121 -6.886 1.00 95.38 106 LEU A CA 1
ATOM 812 C C . LEU A 1 106 ? 4.825 3.340 -7.746 1.00 95.38 106 LEU A C 1
ATOM 814 O O . LEU A 1 106 ? 4.174 4.375 -7.613 1.00 95.38 106 LEU A O 1
ATOM 818 N N . VAL A 1 107 ? 5.782 3.221 -8.673 1.00 93.88 107 VAL A N 1
ATOM 819 C CA . VAL A 1 107 ? 6.076 4.292 -9.637 1.00 93.88 107 VAL A CA 1
ATOM 820 C C . VAL A 1 107 ? 4.836 4.615 -10.465 1.00 93.88 107 VAL A C 1
ATOM 822 O O . VAL A 1 107 ? 4.483 5.788 -10.588 1.00 93.88 107 VAL A O 1
ATOM 825 N N . GLN A 1 108 ? 4.121 3.603 -10.966 1.00 92.38 108 GLN A N 1
ATOM 826 C CA . GLN A 1 108 ? 2.875 3.809 -11.703 1.00 92.38 108 GLN A CA 1
ATOM 827 C C . GLN A 1 108 ? 1.834 4.557 -10.854 1.00 92.38 108 GLN A C 1
ATOM 829 O O . GLN A 1 108 ? 1.243 5.522 -11.336 1.00 92.38 108 GLN A O 1
ATOM 834 N N . LEU A 1 109 ? 1.622 4.161 -9.596 1.00 92.00 109 LEU A N 1
ATOM 835 C CA . LEU A 1 109 ? 0.641 4.791 -8.703 1.00 92.00 109 LEU A CA 1
ATOM 836 C C . LEU A 1 109 ? 0.976 6.247 -8.357 1.00 92.00 109 LEU A C 1
ATOM 838 O O . LEU A 1 109 ? 0.063 7.071 -8.272 1.00 92.00 109 LEU A O 1
ATOM 842 N N . LEU A 1 110 ? 2.260 6.553 -8.157 1.00 89.50 110 LEU A N 1
ATOM 843 C CA . LEU A 1 110 ? 2.736 7.878 -7.751 1.00 89.50 110 LEU A CA 1
ATOM 844 C C . LEU A 1 110 ? 2.825 8.872 -8.912 1.00 89.50 110 LEU A C 1
ATOM 846 O O . LEU A 1 110 ? 2.703 10.074 -8.694 1.00 89.50 110 LEU A O 1
ATOM 850 N N . THR A 1 111 ? 3.059 8.389 -10.133 1.00 87.44 111 THR A N 1
ATOM 851 C CA . THR A 1 111 ? 3.260 9.249 -11.312 1.00 87.44 111 THR A CA 1
ATOM 852 C C . THR A 1 111 ? 2.019 9.372 -12.191 1.00 87.44 111 THR A C 1
ATOM 854 O O . THR A 1 111 ? 1.896 10.338 -12.944 1.00 87.44 111 THR A O 1
ATOM 857 N N . SER A 1 112 ? 1.071 8.434 -12.088 1.00 83.62 112 SER A N 1
ATOM 858 C CA . SER A 1 112 ? -0.167 8.491 -12.867 1.00 83.62 112 SER A CA 1
ATOM 859 C C . SER A 1 112 ? -1.179 9.442 -12.221 1.00 83.62 112 SER A C 1
ATOM 861 O O . SER A 1 112 ? -1.440 9.337 -11.018 1.00 83.62 112 SER A O 1
ATOM 863 N N . PRO A 1 113 ? -1.829 10.327 -12.998 1.00 73.25 113 PRO A N 1
ATOM 864 C CA . PRO A 1 113 ? -2.896 11.159 -12.466 1.00 73.25 113 PRO A CA 1
ATOM 865 C C . PRO A 1 113 ? -4.073 10.287 -11.983 1.00 73.25 113 PRO A C 1
ATOM 867 O O . PRO A 1 113 ? -4.348 9.240 -12.578 1.00 73.25 113 PRO A O 1
ATOM 870 N N . PRO A 1 114 ? -4.831 10.711 -10.952 1.00 67.94 114 PRO A N 1
ATOM 871 C CA . PRO A 1 114 ? -5.948 9.931 -10.405 1.00 67.94 114 PRO A CA 1
ATOM 872 C C . PRO A 1 114 ? -7.034 9.573 -11.432 1.00 67.94 114 PRO A C 1
ATOM 874 O O . PRO A 1 114 ? -7.788 8.620 -11.233 1.00 67.94 114 PRO A O 1
ATOM 877 N N . SER A 1 115 ? -7.146 10.344 -12.516 1.00 60.31 115 SER A N 1
ATOM 878 C CA . SER A 1 115 ? -8.076 10.120 -13.628 1.00 60.31 115 SER A CA 1
ATOM 879 C C . SER A 1 115 ? -7.661 8.992 -14.580 1.00 60.31 115 SER A C 1
ATOM 881 O O . SER A 1 115 ? -8.488 8.580 -15.384 1.00 60.31 115 SER A O 1
ATOM 883 N N . ASN A 1 116 ? -6.423 8.488 -14.495 1.00 57.75 116 ASN A N 1
ATOM 884 C CA . ASN A 1 116 ? -5.852 7.527 -15.446 1.00 57.75 116 ASN A CA 1
ATOM 885 C C . ASN A 1 116 ? -5.319 6.251 -14.769 1.00 57.75 116 ASN A C 1
ATOM 887 O O . ASN A 1 116 ? -4.286 5.701 -15.150 1.00 57.75 116 ASN A O 1
ATOM 891 N N . ARG A 1 117 ? -5.983 5.790 -13.704 1.00 68.00 117 ARG A N 1
ATOM 892 C CA . ARG A 1 117 ? -5.576 4.575 -12.986 1.00 68.00 117 ARG A CA 1
ATOM 893 C C . ARG A 1 117 ? -6.152 3.328 -13.646 1.00 68.00 117 ARG A C 1
ATOM 895 O O . ARG A 1 117 ? -6.985 2.648 -13.055 1.00 68.00 117 ARG A O 1
ATOM 902 N N . ASP A 1 118 ? -5.626 2.973 -14.817 1.00 81.50 118 ASP A N 1
ATOM 903 C CA . ASP A 1 118 ? -5.879 1.677 -15.475 1.00 81.50 118 ASP A CA 1
ATOM 904 C C . ASP A 1 118 ? -5.693 0.487 -14.516 1.00 81.50 118 ASP A C 1
ATOM 906 O O . ASP A 1 118 ? -6.345 -0.549 -14.648 1.00 81.50 118 ASP A O 1
ATOM 910 N N . ALA A 1 119 ? -4.839 0.654 -13.499 1.00 87.69 119 ALA A N 1
ATOM 911 C CA . ALA A 1 119 ? -4.650 -0.289 -12.404 1.00 87.69 119 ALA A CA 1
ATOM 912 C C . ALA A 1 119 ? -5.962 -0.708 -11.717 1.00 87.69 119 ALA A C 1
ATOM 914 O O . ALA A 1 119 ? -6.085 -1.868 -11.341 1.00 87.69 119 ALA A O 1
ATOM 915 N N . ALA A 1 120 ? -6.959 0.176 -11.601 1.00 92.38 120 ALA A N 1
ATOM 916 C CA . ALA A 1 120 ? -8.242 -0.143 -10.971 1.00 92.38 120 ALA A CA 1
ATOM 917 C C . ALA A 1 120 ? -8.980 -1.292 -11.678 1.00 92.38 120 ALA A C 1
ATOM 919 O O . ALA A 1 120 ? -9.674 -2.073 -11.026 1.00 92.38 120 ALA A O 1
ATOM 920 N N . HIS A 1 121 ? -8.805 -1.411 -12.998 1.00 93.88 121 HIS A N 1
ATOM 921 C CA . HIS A 1 121 ? -9.417 -2.451 -13.826 1.00 93.88 121 HIS A CA 1
ATOM 922 C C . HIS A 1 121 ? -8.596 -3.745 -13.877 1.00 93.88 121 HIS A C 1
ATOM 924 O O . HIS A 1 121 ? -9.095 -4.774 -14.332 1.00 93.88 121 HIS A O 1
ATOM 930 N N . LYS A 1 122 ? -7.345 -3.713 -13.410 1.00 94.50 122 LYS A N 1
ATOM 931 C CA . LYS A 1 122 ? -6.468 -4.884 -13.351 1.00 94.50 122 LYS A CA 1
ATOM 932 C C . LYS A 1 122 ? -6.700 -5.647 -12.054 1.00 94.50 122 LYS A C 1
ATOM 934 O O . LYS A 1 122 ? -7.037 -5.069 -11.024 1.00 94.50 122 LYS A O 1
ATOM 939 N N . THR A 1 123 ? -6.488 -6.955 -12.096 1.00 97.00 123 THR A N 1
ATOM 940 C CA . THR A 1 123 ? -6.410 -7.777 -10.885 1.00 97.00 123 THR A CA 1
ATOM 941 C C . THR A 1 123 ? -4.997 -7.715 -10.307 1.00 97.00 123 THR A C 1
ATOM 943 O O . THR A 1 123 ? -4.039 -7.441 -11.035 1.00 97.00 123 THR A O 1
ATOM 946 N N . ALA A 1 124 ? -4.830 -8.006 -9.014 1.00 96.25 124 ALA A N 1
ATOM 947 C CA . ALA A 1 124 ? -3.493 -8.054 -8.418 1.00 96.25 124 ALA A CA 1
ATOM 948 C C . ALA A 1 124 ? -2.596 -9.089 -9.122 1.00 96.25 124 ALA A C 1
ATOM 950 O O . ALA A 1 124 ? -1.425 -8.822 -9.376 1.00 96.25 124 ALA A O 1
ATOM 951 N N . ALA A 1 125 ? -3.154 -10.242 -9.509 1.00 96.19 125 ALA A N 1
ATOM 952 C CA . ALA A 1 125 ? -2.422 -11.254 -10.268 1.00 96.19 125 ALA A CA 1
ATOM 953 C C . ALA A 1 125 ? -1.974 -10.750 -11.652 1.00 96.19 125 ALA A C 1
ATOM 955 O O . ALA A 1 125 ? -0.856 -11.042 -12.074 1.00 96.19 125 ALA A O 1
ATOM 956 N N . ALA A 1 126 ? -2.813 -9.968 -12.342 1.00 96.06 126 ALA A N 1
ATOM 957 C CA . ALA A 1 126 ? -2.467 -9.389 -13.638 1.00 96.06 126 ALA A CA 1
ATOM 958 C C . ALA A 1 126 ? -1.325 -8.369 -13.522 1.00 96.06 126 ALA A C 1
ATOM 960 O O . ALA A 1 126 ? -0.405 -8.404 -14.332 1.00 96.06 126 ALA A O 1
ATOM 961 N N . VAL A 1 127 ? -1.340 -7.523 -12.486 1.00 95.31 127 VAL A N 1
ATOM 962 C CA . VAL A 1 127 ? -0.234 -6.592 -12.197 1.00 95.31 127 VAL A CA 1
ATOM 963 C C . VAL A 1 127 ? 1.058 -7.360 -11.912 1.00 95.31 127 VAL A C 1
ATOM 965 O O . VAL A 1 127 ? 2.102 -7.049 -12.476 1.00 95.31 127 VAL A O 1
ATOM 968 N N . VAL A 1 128 ? 1.006 -8.409 -11.085 1.00 96.38 128 VAL A N 1
ATOM 969 C CA . VAL A 1 128 ? 2.186 -9.249 -10.815 1.00 96.38 128 VAL A CA 1
ATOM 970 C C . VAL A 1 128 ? 2.744 -9.849 -12.110 1.00 96.38 128 VAL A C 1
ATOM 972 O O . VAL A 1 128 ? 3.956 -9.829 -12.316 1.00 96.38 128 VAL A O 1
ATOM 975 N N . ALA A 1 129 ? 1.877 -10.350 -12.992 1.00 95.38 129 ALA A N 1
ATOM 976 C CA . ALA A 1 129 ? 2.282 -10.919 -14.275 1.00 95.38 129 ALA A CA 1
ATOM 977 C C . ALA A 1 129 ? 2.888 -9.872 -15.225 1.00 95.38 129 ALA A C 1
ATOM 979 O O . ALA A 1 129 ? 3.880 -10.157 -15.889 1.00 95.38 129 ALA A O 1
ATOM 980 N N . GLU A 1 130 ? 2.330 -8.661 -15.262 1.00 93.69 130 GLU A N 1
ATOM 981 C CA . GLU A 1 130 ? 2.814 -7.545 -16.084 1.00 93.69 130 GLU A CA 1
ATOM 982 C C . GLU A 1 130 ? 4.263 -7.170 -15.760 1.00 93.69 130 GLU A C 1
ATOM 984 O O . GLU A 1 130 ? 5.066 -6.942 -16.663 1.00 93.69 130 GLU A O 1
ATOM 989 N N . PHE A 1 131 ? 4.624 -7.176 -14.477 1.00 93.38 131 PHE A N 1
ATOM 990 C CA . PHE A 1 131 ? 5.975 -6.840 -14.034 1.00 93.38 131 PHE A CA 1
ATOM 991 C C . PHE A 1 131 ? 6.909 -8.055 -13.892 1.00 93.38 131 PHE A C 1
ATOM 993 O O . PHE A 1 131 ? 8.075 -7.885 -13.541 1.00 93.38 131 PHE A O 1
ATOM 1000 N N . ALA A 1 132 ? 6.451 -9.276 -14.189 1.00 90.94 132 ALA A N 1
ATOM 1001 C CA . ALA A 1 132 ? 7.241 -10.496 -13.994 1.00 90.94 132 ALA A CA 1
ATOM 1002 C C . ALA A 1 132 ? 8.504 -10.562 -14.874 1.00 90.94 132 ALA A C 1
ATOM 1004 O O . ALA A 1 132 ? 9.500 -11.164 -14.477 1.00 90.94 132 ALA A O 1
ATOM 1005 N N . SER A 1 133 ? 8.473 -9.947 -16.061 1.00 88.50 133 SER A N 1
ATOM 1006 C CA . SER A 1 133 ? 9.608 -9.891 -16.995 1.00 88.50 133 SER A CA 1
ATOM 1007 C C . SER A 1 133 ? 10.360 -8.558 -16.975 1.00 88.50 133 SER A C 1
ATOM 1009 O O . SER A 1 133 ? 11.272 -8.359 -17.777 1.00 88.50 133 SER A O 1
ATOM 1011 N N . VAL A 1 134 ? 9.969 -7.624 -16.107 1.00 91.81 134 VAL A N 1
ATOM 1012 C CA . VAL A 1 134 ? 10.606 -6.309 -16.014 1.00 91.81 134 VAL A CA 1
ATOM 1013 C C . VAL A 1 134 ? 11.923 -6.448 -15.260 1.00 91.81 134 VAL A C 1
ATOM 1015 O O . VAL A 1 134 ? 11.960 -6.939 -14.135 1.00 91.81 134 VAL A O 1
ATOM 1018 N N . THR A 1 135 ? 13.015 -6.019 -15.888 1.00 89.25 135 THR A N 1
ATOM 1019 C CA . THR A 1 135 ? 14.373 -6.112 -15.327 1.00 89.25 135 THR A CA 1
ATOM 1020 C C . THR A 1 135 ? 14.867 -4.801 -14.727 1.00 89.25 135 THR A C 1
ATOM 1022 O O . THR A 1 135 ? 15.811 -4.808 -13.941 1.00 89.25 135 THR A O 1
ATOM 1025 N N . HIS A 1 136 ? 14.237 -3.683 -15.088 1.00 91.12 136 HIS A N 1
ATOM 1026 C CA . HIS A 1 136 ? 14.585 -2.349 -14.618 1.00 91.12 136 HIS A CA 1
ATOM 1027 C C . HIS A 1 136 ? 13.338 -1.469 -14.543 1.00 91.12 136 HIS A C 1
ATOM 1029 O O . HIS A 1 136 ? 12.463 -1.553 -15.404 1.00 91.12 136 HIS A O 1
ATOM 1035 N N . VAL A 1 137 ? 13.274 -0.625 -13.517 1.00 91.81 137 VAL A N 1
ATOM 1036 C CA . VAL A 1 137 ? 12.220 0.374 -13.320 1.00 91.81 137 VAL A CA 1
ATOM 1037 C C . VAL A 1 137 ? 12.900 1.705 -13.046 1.00 91.81 137 VAL A C 1
ATOM 1039 O O . VAL A 1 137 ? 13.673 1.820 -12.094 1.00 91.81 137 VAL A O 1
ATOM 1042 N N . ASP A 1 138 ? 12.587 2.713 -13.855 1.00 89.75 138 ASP A N 1
ATOM 1043 C CA . ASP A 1 138 ? 13.047 4.076 -13.621 1.00 89.75 138 ASP A CA 1
ATOM 1044 C C . ASP A 1 138 ? 12.274 4.684 -12.448 1.00 89.75 138 ASP A C 1
ATOM 1046 O O . ASP A 1 138 ? 11.076 4.959 -12.532 1.00 89.75 138 ASP A O 1
ATOM 1050 N N . VAL A 1 139 ? 12.965 4.860 -11.323 1.00 89.31 139 VAL A N 1
ATOM 1051 C CA . VAL A 1 139 ? 12.391 5.449 -10.112 1.00 89.31 139 VAL A CA 1
ATOM 1052 C C . VAL A 1 139 ? 12.593 6.970 -10.162 1.00 89.31 139 VAL A C 1
ATOM 1054 O O . VAL A 1 139 ? 13.728 7.416 -10.341 1.00 89.31 139 VAL A O 1
ATOM 1057 N N . PRO A 1 140 ? 11.528 7.781 -10.014 1.00 86.56 140 PRO A N 1
ATOM 1058 C CA . PRO A 1 140 ? 11.642 9.237 -10.001 1.00 86.56 140 PRO A CA 1
ATOM 1059 C C . PRO A 1 140 ? 12.407 9.733 -8.765 1.00 86.56 140 PRO A C 1
ATOM 1061 O O . PRO A 1 140 ? 12.582 9.010 -7.784 1.00 86.56 140 PRO A O 1
ATOM 1064 N N . GLU A 1 141 ? 12.840 10.995 -8.785 1.00 87.00 141 GLU A N 1
ATOM 1065 C CA . GLU A 1 141 ? 13.572 11.596 -7.668 1.00 87.00 141 GLU A CA 1
ATOM 1066 C C . GLU A 1 141 ? 12.684 11.721 -6.414 1.00 87.00 141 GLU A C 1
ATOM 1068 O O . GLU A 1 141 ? 11.874 12.641 -6.269 1.00 87.00 141 GLU A O 1
ATOM 1073 N N . LEU A 1 142 ? 12.847 10.784 -5.477 1.00 87.69 142 LEU A N 1
ATOM 1074 C CA . LEU A 1 142 ? 12.003 10.677 -4.282 1.00 87.69 142 LEU A CA 1
ATOM 1075 C C . LEU A 1 142 ? 12.150 11.883 -3.340 1.00 87.69 142 LEU A C 1
ATOM 1077 O O . LEU A 1 142 ? 11.203 12.232 -2.636 1.00 87.69 142 LEU A O 1
ATOM 1081 N N . GLY A 1 143 ? 13.308 12.554 -3.348 1.00 85.12 143 GLY A N 1
ATOM 1082 C CA . GLY A 1 143 ? 13.565 13.744 -2.531 1.00 85.12 143 GLY A CA 1
ATOM 1083 C C . GLY A 1 143 ? 12.604 14.897 -2.835 1.00 85.12 143 GLY A C 1
ATOM 1084 O O . GLY A 1 143 ? 12.105 15.544 -1.911 1.00 85.12 143 GLY A O 1
ATOM 1085 N N . ALA A 1 144 ? 12.264 15.101 -4.110 1.00 85.69 144 ALA A N 1
ATOM 1086 C CA . ALA A 1 144 ? 11.290 16.109 -4.520 1.00 85.69 144 ALA A CA 1
ATOM 1087 C C . ALA A 1 144 ? 9.883 15.780 -3.993 1.00 85.69 144 ALA A C 1
ATOM 1089 O O . ALA A 1 144 ? 9.211 16.653 -3.442 1.00 85.69 144 ALA A O 1
ATOM 1090 N N . LEU A 1 145 ? 9.469 14.508 -4.080 1.00 84.94 145 LEU A N 1
ATOM 1091 C CA . LEU A 1 145 ? 8.184 14.044 -3.546 1.00 84.94 145 LEU A CA 1
ATOM 1092 C C . LEU A 1 145 ? 8.103 14.223 -2.021 1.00 84.94 145 LEU A C 1
ATOM 1094 O O . LEU A 1 145 ? 7.090 14.708 -1.518 1.00 84.94 145 LEU A O 1
ATOM 1098 N N . ARG A 1 146 ? 9.179 13.909 -1.283 1.00 87.81 146 ARG A N 1
ATOM 1099 C CA . ARG A 1 146 ? 9.255 14.139 0.174 1.00 87.81 146 ARG A CA 1
ATOM 1100 C C . ARG A 1 146 ? 9.164 15.623 0.525 1.00 87.81 146 ARG A C 1
ATOM 1102 O O . ARG A 1 146 ? 8.456 15.982 1.463 1.00 87.81 146 ARG A O 1
ATOM 1109 N N . SER A 1 147 ? 9.857 16.474 -0.230 1.00 86.56 147 SER A N 1
ATOM 1110 C CA . SER A 1 147 ? 9.844 17.923 -0.020 1.00 86.56 147 SER A CA 1
ATOM 1111 C C . SER A 1 147 ? 8.428 18.487 -0.159 1.00 86.56 147 SER A C 1
ATOM 1113 O O . SER A 1 147 ? 7.929 19.117 0.773 1.00 86.56 147 SER A O 1
ATOM 1115 N N . VAL A 1 148 ? 7.731 18.162 -1.255 1.00 85.69 148 VAL A N 1
ATOM 1116 C CA . VAL A 1 148 ? 6.333 18.576 -1.476 1.00 85.69 148 VAL A CA 1
ATOM 1117 C C . VAL A 1 148 ? 5.413 18.050 -0.373 1.00 85.69 148 VAL A C 1
ATOM 1119 O O . VAL A 1 148 ? 4.570 18.781 0.132 1.00 85.69 148 VAL A O 1
ATOM 1122 N N . TYR A 1 149 ? 5.592 16.804 0.059 1.00 86.12 149 TYR A N 1
ATOM 1123 C CA . TYR A 1 149 ? 4.793 16.252 1.149 1.00 86.12 149 TYR A CA 1
ATOM 1124 C C . TYR A 1 149 ? 4.984 17.027 2.464 1.00 86.12 149 TYR A C 1
ATOM 1126 O O . TYR A 1 149 ? 4.006 17.399 3.113 1.00 86.12 149 TYR A O 1
ATOM 1134 N N . SER A 1 150 ? 6.230 17.355 2.818 1.00 84.69 150 SER A N 1
ATOM 1135 C CA . SER A 1 150 ? 6.563 18.077 4.055 1.00 84.69 150 SER A CA 1
ATOM 1136 C C . SER A 1 150 ? 6.047 19.517 4.116 1.00 84.69 150 SER A C 1
ATOM 1138 O O . SER A 1 150 ? 5.892 20.057 5.206 1.00 84.69 150 SER A O 1
ATOM 1140 N N . THR A 1 151 ? 5.758 20.152 2.974 1.00 84.44 151 THR A N 1
ATOM 1141 C CA . THR A 1 151 ? 5.127 21.483 2.969 1.00 84.44 151 THR A CA 1
ATOM 1142 C C . THR A 1 151 ? 3.623 21.406 3.211 1.00 84.44 151 THR A C 1
ATOM 1144 O O . THR A 1 151 ? 3.030 22.372 3.686 1.00 84.44 151 THR A O 1
ATOM 1147 N N . THR A 1 152 ? 3.007 20.262 2.905 1.00 80.00 152 THR A N 1
ATOM 1148 C CA . THR A 1 152 ? 1.566 20.030 3.081 1.00 80.00 152 THR A CA 1
ATOM 1149 C C . THR A 1 152 ? 1.202 19.390 4.418 1.00 80.00 152 THR A C 1
ATOM 1151 O O . THR A 1 152 ? 0.051 19.487 4.836 1.00 80.00 152 THR A O 1
ATOM 1154 N N . VAL A 1 153 ? 2.162 18.758 5.098 1.00 77.25 153 VAL A N 1
ATOM 1155 C CA . VAL A 1 153 ? 1.948 18.064 6.373 1.00 77.25 153 VAL A CA 1
ATOM 1156 C C . VAL A 1 153 ? 2.786 18.725 7.473 1.00 77.25 153 VAL A C 1
ATOM 1158 O O . VAL A 1 153 ? 3.996 18.866 7.295 1.00 77.25 153 VAL A O 1
ATOM 1161 N N . PRO A 1 154 ? 2.189 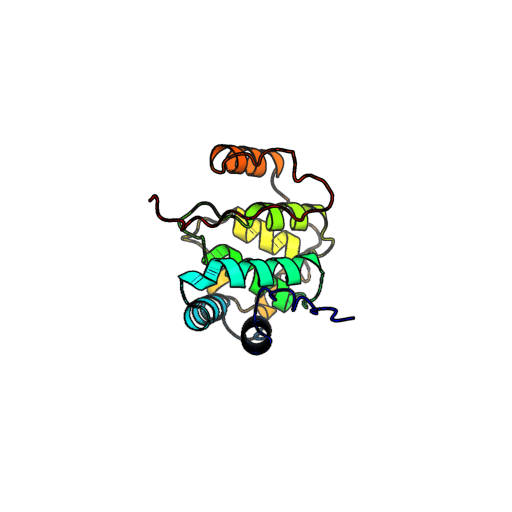19.129 8.612 1.00 67.62 154 PRO A N 1
ATOM 1162 C CA . PRO A 1 154 ? 2.924 19.776 9.694 1.00 67.62 154 PRO A CA 1
ATOM 1163 C C . PRO A 1 154 ? 4.075 18.902 10.226 1.00 67.62 154 PRO A C 1
ATOM 1165 O O . PRO A 1 154 ? 3.895 17.695 10.405 1.00 67.62 154 PRO A O 1
ATOM 1168 N N . PRO A 1 155 ? 5.249 19.483 10.538 1.00 58.34 155 PRO A N 1
ATOM 1169 C CA . PRO A 1 155 ? 6.347 18.732 11.132 1.00 58.34 155 PRO A CA 1
ATOM 1170 C C . PRO A 1 155 ? 5.996 18.275 12.555 1.00 58.34 155 PRO A C 1
ATOM 1172 O O . PRO A 1 155 ? 5.509 19.054 13.376 1.00 58.34 155 PRO A O 1
ATOM 1175 N N . VAL A 1 156 ? 6.287 17.011 12.867 1.00 53.97 156 VAL A N 1
ATOM 1176 C CA . VAL A 1 156 ? 6.123 16.456 14.218 1.00 53.97 156 VAL A CA 1
ATOM 1177 C C . VAL A 1 156 ? 7.236 16.993 15.136 1.00 53.97 156 VAL A C 1
ATOM 1179 O O . VAL A 1 156 ? 8.407 16.975 14.741 1.00 53.97 156 VAL A O 1
ATOM 1182 N N . PRO A 1 157 ? 6.932 17.426 16.377 1.00 50.34 157 PRO A N 1
ATOM 1183 C CA . PRO A 1 157 ? 7.950 17.748 17.374 1.00 50.34 157 PRO A CA 1
ATOM 1184 C C . PRO A 1 157 ? 8.894 16.558 17.617 1.00 50.34 157 PRO A C 1
ATOM 1186 O O . PRO A 1 157 ? 8.458 15.461 17.958 1.00 50.34 157 PRO A O 1
ATOM 1189 N N . GLN A 1 158 ? 10.203 16.788 17.480 1.00 50.16 158 GLN A N 1
ATOM 1190 C CA . GLN A 1 158 ? 11.272 15.772 17.436 1.00 50.16 158 GLN A CA 1
ATOM 1191 C C . GLN A 1 158 ? 11.432 14.894 18.700 1.00 50.16 158 GLN A C 1
ATOM 1193 O O . GLN A 1 158 ? 12.286 14.011 18.730 1.00 50.16 158 GLN A O 1
ATOM 1198 N N . MET A 1 159 ? 10.625 15.091 19.747 1.00 43.84 159 MET A N 1
ATOM 1199 C CA . MET A 1 159 ? 10.730 14.338 21.006 1.00 43.84 159 MET A CA 1
ATOM 1200 C C . MET A 1 159 ? 10.253 12.876 20.923 1.00 43.84 159 MET A C 1
ATOM 1202 O O . MET A 1 159 ? 10.466 12.128 21.871 1.00 43.84 159 MET A O 1
ATOM 1206 N N . ALA A 1 160 ? 9.657 12.444 19.808 1.00 50.28 160 ALA A N 1
ATOM 1207 C CA . ALA A 1 160 ? 9.215 11.060 19.596 1.00 50.28 160 ALA A CA 1
ATOM 1208 C C . ALA A 1 160 ? 10.197 10.207 18.757 1.00 50.28 160 ALA A C 1
ATOM 1210 O O . ALA A 1 160 ? 9.866 9.092 18.373 1.00 50.28 160 ALA A O 1
ATOM 1211 N N . ALA A 1 161 ? 11.404 10.707 18.463 1.00 44.94 161 ALA A N 1
ATOM 1212 C CA . ALA A 1 161 ? 12.373 10.080 17.552 1.00 44.94 161 ALA A CA 1
ATOM 1213 C C . ALA A 1 161 ? 13.186 8.903 18.152 1.00 44.94 161 ALA A C 1
ATOM 1215 O O . ALA A 1 161 ? 14.320 8.661 17.740 1.00 44.94 161 ALA A O 1
ATOM 1216 N N . VAL A 1 162 ? 12.633 8.170 19.123 1.00 46.84 162 VAL A N 1
ATOM 1217 C CA . VAL A 1 162 ? 13.249 6.954 19.683 1.00 46.84 162 VAL A CA 1
ATOM 1218 C C . VAL A 1 162 ? 12.384 5.760 19.288 1.00 46.84 162 VAL A C 1
ATOM 1220 O O . VAL A 1 162 ? 11.353 5.533 19.902 1.00 46.84 162 VAL A O 1
ATOM 1223 N N . GLU A 1 163 ? 12.773 5.038 18.233 1.00 50.16 163 GLU A N 1
ATOM 1224 C CA . GLU A 1 163 ? 12.158 3.775 17.754 1.00 50.16 163 GLU A CA 1
ATOM 1225 C C . GLU A 1 163 ? 10.652 3.802 17.410 1.00 50.16 163 GLU A C 1
ATOM 1227 O O . GLU A 1 163 ? 10.079 2.776 17.039 1.00 50.16 163 GLU A O 1
ATOM 1232 N N . VAL A 1 164 ? 9.993 4.961 17.474 1.00 51.12 164 VAL A N 1
ATOM 1233 C CA . VAL A 1 164 ? 8.573 5.091 17.136 1.00 51.12 164 VAL A CA 1
ATOM 1234 C C . VAL A 1 164 ? 8.420 5.165 15.615 1.00 51.12 164 VAL A C 1
ATOM 1236 O O . VAL A 1 164 ? 9.038 6.007 14.960 1.00 51.12 164 VAL A O 1
ATOM 1239 N N . ARG A 1 165 ? 7.598 4.266 15.055 1.00 54.00 165 ARG A N 1
ATOM 1240 C CA . ARG A 1 165 ? 7.196 4.257 13.635 1.00 54.00 165 ARG A CA 1
ATOM 1241 C C . ARG A 1 165 ? 6.727 5.655 13.182 1.00 54.00 165 ARG A C 1
ATOM 1243 O O . ARG A 1 165 ? 6.216 6.409 14.014 1.00 54.00 165 ARG A O 1
ATOM 1250 N N . PRO A 1 166 ? 6.865 6.011 11.888 1.00 53.09 166 PRO A N 1
ATOM 1251 C CA . PRO A 1 166 ? 6.430 7.310 11.381 1.00 53.09 166 PRO A CA 1
ATOM 1252 C C . PRO A 1 166 ? 4.977 7.602 11.776 1.00 53.09 166 PRO A C 1
ATOM 1254 O O . PRO A 1 166 ? 4.083 6.778 11.585 1.00 53.09 166 PRO A O 1
ATOM 1257 N N . ILE A 1 167 ? 4.750 8.785 12.355 1.00 56.50 167 ILE A N 1
ATOM 1258 C CA . ILE A 1 167 ? 3.411 9.227 12.746 1.00 56.50 167 ILE A CA 1
ATOM 1259 C C . ILE A 1 167 ? 2.647 9.561 11.472 1.00 56.50 167 ILE A C 1
ATOM 1261 O O . ILE A 1 167 ? 2.940 10.537 10.781 1.00 56.50 167 ILE A O 1
ATOM 1265 N N . VAL A 1 168 ? 1.665 8.727 11.169 1.00 59.38 168 VAL A N 1
ATOM 1266 C CA . VAL A 1 168 ? 0.691 8.986 10.121 1.00 59.38 168 VAL A CA 1
ATOM 1267 C C . VAL A 1 168 ? -0.331 9.978 10.699 1.00 59.38 168 VAL A C 1
ATOM 1269 O O . VAL A 1 168 ? -0.852 9.761 11.793 1.00 59.38 168 VAL A O 1
ATOM 1272 N N . PHE A 1 169 ? -0.597 11.085 10.002 1.00 58.09 169 PHE A N 1
ATOM 1273 C CA . PHE A 1 169 ? -1.606 12.067 10.416 1.00 58.09 169 PHE A CA 1
ATOM 1274 C C . PHE A 1 169 ? -2.980 11.688 9.865 1.00 58.09 169 PHE A C 1
ATOM 1276 O O . PHE A 1 169 ? -3.103 11.428 8.669 1.00 58.09 169 PHE A O 1
ATOM 1283 N N . ASP A 1 170 ? -4.008 11.696 10.714 1.00 61.25 170 ASP A N 1
ATOM 1284 C CA . ASP A 1 170 ? -5.397 11.540 10.276 1.00 61.25 170 ASP A CA 1
ATOM 1285 C C . ASP A 1 170 ? -5.919 12.884 9.730 1.00 61.25 170 ASP A C 1
ATOM 1287 O O . ASP A 1 170 ? -6.010 13.850 10.494 1.00 61.25 170 ASP A O 1
ATOM 1291 N N . PRO A 1 171 ? -6.247 12.997 8.428 1.00 57.31 171 PRO A N 1
ATOM 1292 C CA . PRO A 1 171 ? -6.742 14.244 7.850 1.00 57.31 171 PRO A CA 1
ATOM 1293 C C . PRO A 1 171 ? -8.177 14.603 8.284 1.00 57.31 171 PRO A C 1
ATOM 1295 O O . PRO A 1 171 ? -8.663 15.666 7.901 1.00 57.31 171 PRO A O 1
ATOM 1298 N N . VAL A 1 172 ? -8.867 13.764 9.072 1.00 55.00 172 VAL A N 1
ATOM 1299 C CA . VAL A 1 172 ? -10.241 14.011 9.547 1.00 55.00 172 VAL A CA 1
ATOM 1300 C C . VAL A 1 172 ? -10.287 14.176 11.071 1.00 55.00 172 VAL A C 1
ATOM 1302 O O . VAL A 1 172 ? -10.974 13.440 11.774 1.00 55.00 172 VAL A O 1
ATOM 1305 N N . ALA A 1 173 ? -9.597 15.185 11.601 1.00 40.38 173 ALA A N 1
ATOM 1306 C CA . ALA A 1 173 ? -9.893 15.699 12.938 1.00 40.38 173 ALA A CA 1
ATOM 1307 C C . ALA A 1 173 ? -10.752 16.973 12.808 1.00 40.38 173 ALA A C 1
ATOM 1309 O O . ALA A 1 173 ? -10.307 17.928 12.164 1.00 40.38 173 ALA A O 1
ATOM 1310 N N . PRO A 1 174 ? -11.980 17.025 13.360 1.00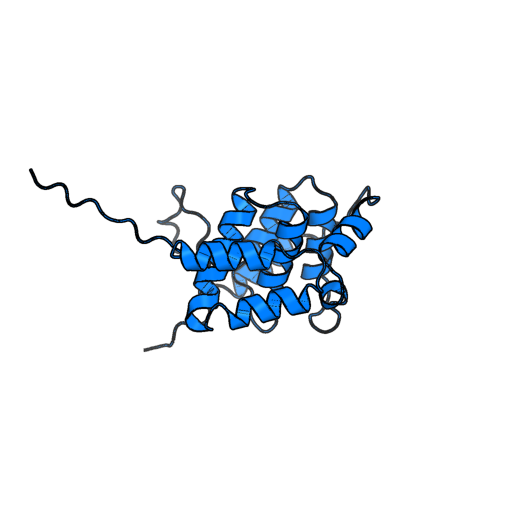 42.31 174 PRO A N 1
ATOM 1311 C CA . PRO A 1 174 ? -12.712 18.281 13.448 1.00 42.31 174 PRO A CA 1
ATOM 1312 C C . PRO A 1 174 ? -11.955 19.257 14.358 1.00 42.31 174 PRO A C 1
ATOM 1314 O O . PRO A 1 174 ? -11.398 18.864 15.382 1.00 42.31 174 PRO A O 1
ATOM 1317 N N . ALA A 1 175 ? -11.932 20.528 13.959 1.00 43.47 175 ALA A N 1
ATOM 1318 C CA . ALA A 1 175 ? -11.582 21.619 14.853 1.00 43.47 175 ALA A CA 1
ATOM 1319 C C . ALA A 1 175 ? -12.729 21.793 15.860 1.00 43.47 175 ALA A C 1
ATOM 1321 O O . ALA A 1 175 ? -13.845 22.114 15.444 1.00 43.47 175 ALA A O 1
ATOM 1322 N N . ASP A 1 176 ? -12.447 21.550 17.139 1.00 42.81 176 ASP A N 1
ATOM 1323 C CA . ASP A 1 176 ? -13.213 22.126 18.251 1.00 42.81 176 ASP A CA 1
ATOM 1324 C C . ASP A 1 176 ? -12.758 23.575 18.497 1.00 42.81 176 ASP A C 1
ATOM 1326 O O . ASP A 1 176 ? -11.527 23.827 18.470 1.00 42.81 176 ASP A O 1
#

Secondary structure (DSSP, 8-state):
----------SS-HHHHHHHHHHHH--SSBHHHHHHHHHHHS-GGGHHHHHHHHHHHHHTT-S-HHHHHHHHHHHHHHTSSS--TTHHHHHHHHHH---HHHHHHHHHHHHS-GGG-GGGGSBHHHHHHHTTT--------HHHHHHHHHHHSPPPPGGGTTTPPP----S-----

Organism: NCBI:txid1486930

Sequence (176 aa):
MASDGASGASLLSASELNQLLTILKVSDRPLGDVATQFQRVFQKADHFRAACAVCILLEDDLLTVAQRVAGFFVLTELYRSDTNPFLPVFLETLEKTTLMVEKGFLVQLLTSPPSNRDAAHKTAAAVVAEFASVTHVDVPELGALRSVYSTTVPPVPQMAAVEVRPIVFDPVAPAD

Radius of gyration: 17.11 Å; chains: 1; bounding box: 32×35×6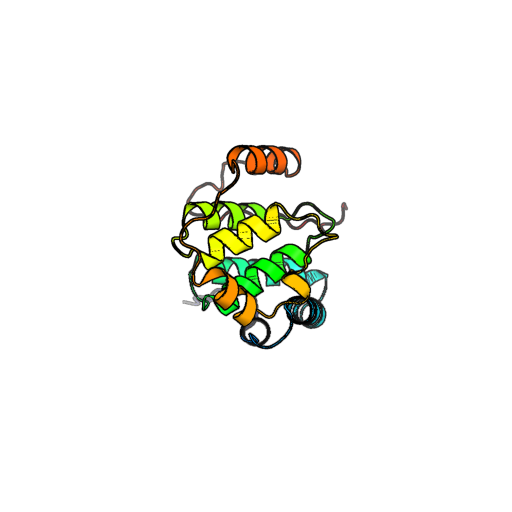1 Å

pLDDT: mean 84.04, std 17.84, range [35.31, 97.81]

InterPro domains:
  IPR019312 CCR4-NOT transcription complex subunit 11, C-terminal domain [PTHR15975] (12-139)

Foldseek 3Di:
DDPPPPPPPDLDDPVLVVQLCVLLPFQPAFLLVSLVSLPVSADPVCLVSSLVVLLCCLVVVVDDQLSVLSSLSNQLVNALPHQRLCVVSLLVCCVPDPQQLSVQSSQCSVVDRSVPPPSRRHGSVRSCVVRVPPPDDDHPDVVVVVVVSPVRDDDDDCPVVDPDDDDRDDPDDDDD